Protein AF-A0A5K1ESW5-F1 (afdb_monomer_lite)

Secondary structure (DSSP, 8-state):
-PPPP--------S--TT--HHHHHHHHHHHHTTT-S-----PPP-

Foldseek 3Di:
DDDDPPDPDDDDDPDDLPDDPVNVVVVCCVPQPPVDDDDDDDRDDD

InterPro domains:
  IPR005120 UPF3 domain [PF03467] (7-45)
  IPR012677 Nucleotide-binding alpha-beta plait domain superfamily [G3DSA:3.30.70.330] (2-46)
  IPR039722 Nonsense-mediated mRNA decay protein 3 [PTHR13112] (2-45)

Sequence (46 aa):
MKDPPDRTKVVLRHLPPWISQALLIEKVDSGFTGRYRWAAFRPGKI

Structure (mmCIF, N/CA/C/O backbone):
data_AF-A0A5K1ESW5-F1
#
_entry.id   AF-A0A5K1ESW5-F1
#
loop_
_atom_site.group_PDB
_atom_site.id
_atom_site.type_symbol
_atom_site.label_atom_id
_atom_site.label_alt_id
_ato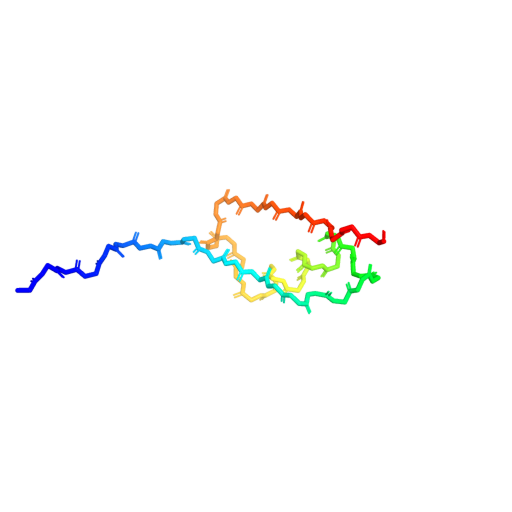m_site.label_comp_id
_atom_site.label_asym_id
_atom_site.label_entity_id
_atom_site.label_seq_id
_atom_site.pdbx_PDB_ins_code
_atom_site.Cartn_x
_atom_site.Cartn_y
_atom_site.Cartn_z
_atom_site.occupancy
_atom_site.B_iso_or_equiv
_atom_site.auth_seq_id
_atom_site.auth_comp_id
_atom_site.auth_asym_id
_atom_site.auth_atom_id
_atom_site.pdbx_PDB_model_num
ATOM 1 N N . MET A 1 1 ? 8.018 10.229 31.375 1.00 68.06 1 MET A N 1
ATOM 2 C CA . MET A 1 1 ? 8.356 9.693 30.036 1.00 68.06 1 MET A CA 1
ATOM 3 C C . MET A 1 1 ? 7.429 10.358 29.038 1.00 68.06 1 MET A C 1
ATOM 5 O O . MET A 1 1 ? 6.264 10.509 29.362 1.00 68.06 1 MET A O 1
ATOM 9 N N . LYS A 1 2 ? 7.936 10.841 27.902 1.00 71.25 2 LYS A N 1
ATOM 10 C CA . LYS A 1 2 ? 7.095 11.461 26.869 1.00 71.25 2 LYS A CA 1
ATOM 11 C C . LYS A 1 2 ? 6.348 10.341 26.146 1.00 71.25 2 LYS A C 1
ATOM 13 O O . LYS A 1 2 ? 7.001 9.374 25.753 1.00 71.25 2 LYS A O 1
ATOM 18 N N . ASP A 1 3 ? 5.031 10.451 26.011 1.00 79.69 3 ASP A N 1
ATOM 19 C CA . ASP A 1 3 ? 4.253 9.448 25.288 1.00 79.69 3 ASP A CA 1
ATOM 20 C C . ASP A 1 3 ? 4.766 9.297 23.849 1.00 79.69 3 ASP A C 1
ATOM 22 O O . ASP A 1 3 ? 5.241 10.277 23.250 1.00 79.69 3 ASP A O 1
ATOM 26 N N . PRO A 1 4 ? 4.719 8.079 23.280 1.00 79.19 4 PRO A N 1
ATOM 27 C CA . PRO A 1 4 ? 5.055 7.878 21.884 1.00 79.19 4 PRO A CA 1
ATOM 28 C C . PRO A 1 4 ? 4.192 8.795 21.007 1.00 79.19 4 PRO A C 1
ATOM 30 O O . PRO A 1 4 ? 2.983 8.883 21.220 1.00 79.19 4 PRO A O 1
ATOM 33 N N . PRO A 1 5 ? 4.777 9.482 20.014 1.00 80.25 5 PRO A N 1
ATOM 34 C CA . PRO A 1 5 ? 3.994 10.280 19.081 1.00 80.25 5 PRO A CA 1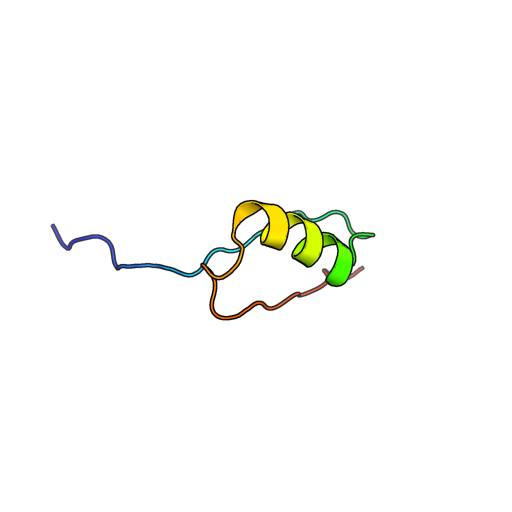
ATOM 35 C C . PRO A 1 5 ? 2.990 9.391 18.340 1.00 80.25 5 PRO A C 1
ATOM 37 O O . PRO A 1 5 ? 3.346 8.284 17.928 1.00 80.25 5 PRO A O 1
ATOM 40 N N . ASP A 1 6 ? 1.778 9.906 18.121 1.00 85.75 6 ASP A N 1
ATOM 41 C CA . ASP A 1 6 ? 0.724 9.242 17.345 1.00 85.75 6 ASP A CA 1
ATOM 42 C C . ASP A 1 6 ? 1.110 9.179 15.854 1.00 85.75 6 ASP A C 1
ATOM 44 O O . ASP A 1 6 ? 0.768 10.027 15.025 1.00 85.75 6 ASP A O 1
ATOM 48 N N . ARG A 1 7 ? 1.973 8.214 15.523 1.00 86.50 7 ARG A N 1
ATOM 49 C CA . ARG A 1 7 ? 2.506 7.999 14.178 1.00 86.50 7 ARG A CA 1
ATOM 50 C C . ARG A 1 7 ? 1.554 7.099 13.404 1.00 86.50 7 ARG A C 1
ATOM 52 O O . ARG A 1 7 ? 1.524 5.893 13.609 1.00 86.50 7 ARG A O 1
ATOM 59 N N . THR A 1 8 ? 0.878 7.676 12.421 1.00 88.69 8 THR A N 1
ATOM 60 C CA . THR A 1 8 ? -0.066 6.960 11.543 1.00 88.69 8 THR A CA 1
ATOM 61 C C . THR A 1 8 ? 0.543 6.548 10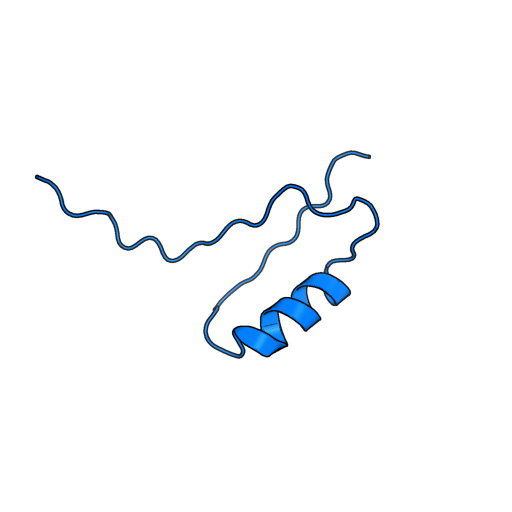.197 1.00 88.69 8 THR A C 1
ATOM 63 O O . THR A 1 8 ? -0.090 5.855 9.402 1.00 88.69 8 THR A O 1
ATOM 66 N N . LYS A 1 9 ? 1.788 6.957 9.914 1.00 91.25 9 LYS A N 1
ATOM 67 C CA . LYS A 1 9 ? 2.486 6.648 8.658 1.00 91.25 9 LYS A CA 1
ATOM 68 C C . LYS A 1 9 ? 3.201 5.298 8.732 1.00 91.25 9 LYS A C 1
ATOM 70 O O . LYS A 1 9 ? 4.155 5.140 9.491 1.00 91.25 9 LYS A O 1
ATOM 75 N N . VAL A 1 10 ? 2.813 4.384 7.846 1.00 90.00 10 VAL A N 1
ATOM 76 C CA . VAL A 1 10 ? 3.461 3.079 7.652 1.00 90.00 10 VAL A CA 1
ATOM 77 C C . VAL A 1 10 ? 4.366 3.120 6.417 1.00 90.00 10 VAL A C 1
ATOM 79 O O . VAL A 1 10 ? 4.034 3.751 5.415 1.00 90.00 10 VAL A O 1
ATOM 82 N N . VAL A 1 11 ? 5.526 2.462 6.488 1.00 92.50 11 VAL A N 1
ATOM 83 C CA . VAL A 1 11 ? 6.463 2.322 5.362 1.00 92.50 11 VAL A CA 1
ATOM 84 C C . VAL A 1 11 ? 6.737 0.841 5.129 1.00 92.50 11 VAL A C 1
ATOM 86 O O . VAL A 1 11 ? 7.313 0.186 5.993 1.00 92.50 11 VAL A O 1
ATOM 89 N N . LEU A 1 12 ? 6.378 0.338 3.947 1.00 91.75 12 LEU A N 1
ATOM 90 C CA . LEU A 1 12 ? 6.802 -0.978 3.468 1.00 91.75 12 LEU A CA 1
ATOM 91 C C . LEU A 1 12 ? 8.136 -0.841 2.724 1.00 91.75 12 LEU A C 1
ATOM 93 O O . LEU A 1 12 ? 8.312 0.065 1.911 1.00 91.75 12 LEU A O 1
ATOM 97 N N . ARG A 1 13 ? 9.086 -1.732 3.017 1.00 92.94 13 ARG A N 1
ATOM 98 C CA . ARG A 1 13 ? 10.417 -1.794 2.388 1.00 92.94 13 ARG A CA 1
ATOM 99 C C . ARG A 1 13 ? 10.690 -3.215 1.907 1.00 92.94 13 ARG A C 1
ATOM 101 O O . ARG A 1 13 ? 9.906 -4.111 2.197 1.00 92.94 13 ARG A O 1
ATOM 108 N N . HIS A 1 14 ? 11.807 -3.407 1.204 1.00 91.19 14 HIS A N 1
ATOM 109 C CA . HIS A 1 14 ? 12.215 -4.713 0.662 1.00 91.19 14 HIS A CA 1
ATOM 110 C C . HIS A 1 14 ? 11.146 -5.336 -0.242 1.00 91.19 14 HIS A C 1
ATOM 112 O O . HIS A 1 14 ? 10.932 -6.544 -0.253 1.00 91.19 14 HIS A O 1
ATOM 118 N N . LEU A 1 15 ? 10.458 -4.477 -0.993 1.00 91.12 15 LEU A N 1
ATOM 119 C CA . LEU A 1 15 ? 9.511 -4.916 -1.995 1.00 91.12 15 LEU A CA 1
ATOM 120 C C . LEU A 1 15 ? 10.255 -5.621 -3.138 1.00 91.12 15 LEU A C 1
ATOM 122 O O . LEU A 1 15 ? 11.345 -5.169 -3.506 1.00 91.12 15 LEU A O 1
ATOM 126 N N . PRO A 1 16 ? 9.678 -6.688 -3.719 1.00 91.75 16 PRO A N 1
ATOM 127 C CA . PRO A 1 16 ? 10.253 -7.311 -4.901 1.00 91.75 16 PRO A CA 1
ATOM 128 C C . PRO A 1 16 ? 10.428 -6.282 -6.028 1.00 91.75 16 PRO A C 1
ATOM 130 O O . PRO A 1 16 ? 9.522 -5.475 -6.242 1.00 91.75 16 PRO A O 1
ATOM 133 N N . PRO A 1 17 ? 11.544 -6.300 -6.778 1.00 89.31 17 PRO A N 1
ATOM 134 C CA . PRO A 1 17 ? 11.833 -5.273 -7.783 1.00 89.31 17 PRO A CA 1
ATOM 135 C C . PRO A 1 17 ? 10.832 -5.259 -8.949 1.00 89.31 17 PRO A C 1
ATOM 137 O O . PRO A 1 17 ? 10.682 -4.244 -9.618 1.00 89.31 17 PRO A O 1
ATOM 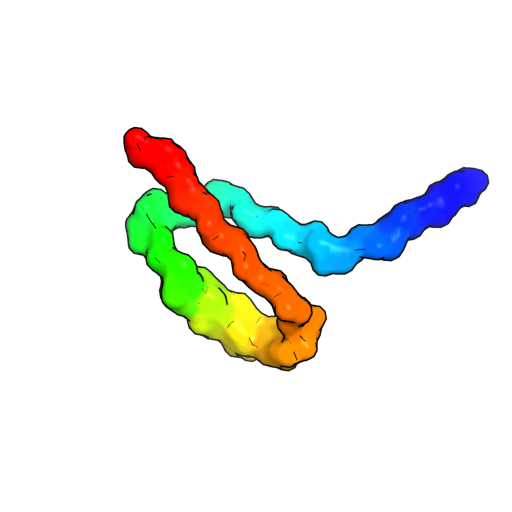140 N N . TRP A 1 18 ? 10.114 -6.361 -9.170 1.00 90.69 18 TRP A N 1
ATOM 141 C CA . TRP A 1 18 ? 9.069 -6.485 -10.189 1.00 90.69 18 TRP A CA 1
ATOM 142 C C . TRP A 1 18 ? 7.668 -6.084 -9.704 1.00 90.69 18 TRP A C 1
ATOM 144 O O . TRP A 1 18 ? 6.715 -6.169 -10.479 1.00 90.69 18 TRP A O 1
ATOM 154 N N . ILE A 1 19 ? 7.490 -5.686 -8.436 1.00 92.81 19 ILE A N 1
ATOM 155 C CA . ILE A 1 19 ? 6.162 -5.300 -7.949 1.00 92.81 19 ILE A CA 1
ATOM 156 C C . ILE A 1 19 ? 5.758 -3.939 -8.522 1.00 92.81 19 ILE A C 1
ATOM 158 O O . ILE A 1 19 ? 6.508 -2.965 -8.458 1.00 92.81 19 ILE A O 1
ATOM 162 N N . SER A 1 20 ? 4.542 -3.856 -9.056 1.00 92.81 20 SER A N 1
ATOM 163 C CA . SER A 1 20 ? 3.960 -2.585 -9.476 1.00 92.81 20 SER A CA 1
ATOM 164 C C . SER A 1 20 ? 3.220 -1.914 -8.318 1.00 92.81 20 SER A C 1
ATOM 166 O O . SER A 1 20 ? 2.747 -2.574 -7.388 1.00 92.81 20 SER A O 1
ATOM 168 N N . GLN A 1 21 ? 3.062 -0.589 -8.397 1.00 92.81 21 GLN A N 1
ATOM 169 C CA . GLN A 1 21 ? 2.213 0.154 -7.464 1.00 92.81 21 GLN A CA 1
ATOM 170 C C . GLN A 1 21 ? 0.792 -0.422 -7.424 1.00 92.81 21 GLN A C 1
ATOM 17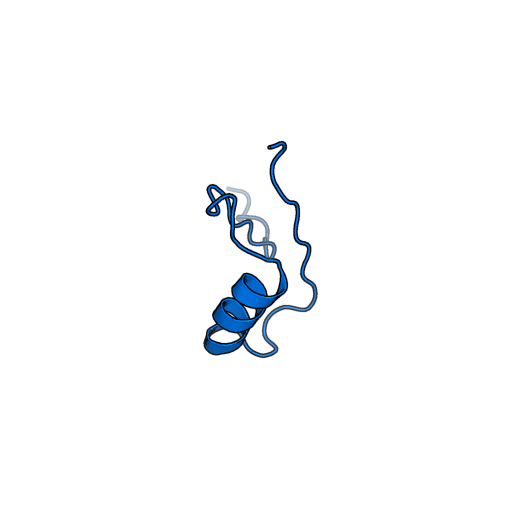2 O O . GLN A 1 21 ? 0.251 -0.600 -6.340 1.00 92.81 21 GLN A O 1
ATOM 177 N N . ALA A 1 22 ? 0.199 -0.731 -8.582 1.00 93.12 22 ALA A N 1
ATOM 178 C CA . ALA A 1 22 ? -1.167 -1.245 -8.665 1.00 93.12 22 ALA A CA 1
ATOM 179 C C . ALA A 1 22 ? -1.329 -2.571 -7.907 1.00 93.12 22 ALA A C 1
ATOM 181 O O . ALA A 1 22 ? -2.226 -2.686 -7.076 1.00 93.12 22 ALA A O 1
ATOM 182 N N . LEU A 1 23 ? -0.409 -3.522 -8.117 1.00 93.62 23 LEU A N 1
ATOM 183 C CA . LEU A 1 23 ? -0.435 -4.815 -7.429 1.00 93.62 23 LEU A CA 1
ATOM 184 C C . LEU A 1 23 ? -0.280 -4.649 -5.909 1.00 93.62 23 LEU A C 1
ATOM 186 O O . LEU A 1 23 ? -0.942 -5.331 -5.130 1.00 93.62 23 LEU A O 1
ATOM 190 N N . LEU A 1 24 ? 0.596 -3.736 -5.473 1.00 92.38 24 LEU A N 1
ATOM 191 C CA . LEU A 1 24 ? 0.780 -3.457 -4.051 1.00 92.38 24 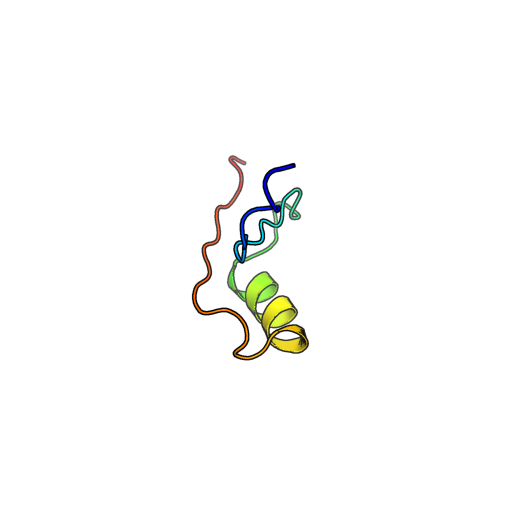LEU A CA 1
ATOM 192 C C . LEU A 1 24 ? -0.483 -2.850 -3.429 1.00 92.38 24 LEU A C 1
ATOM 194 O O . LEU A 1 24 ? -0.903 -3.288 -2.359 1.00 92.38 24 LEU A O 1
ATOM 198 N N . ILE A 1 25 ? -1.075 -1.851 -4.086 1.00 91.81 25 ILE A N 1
ATOM 199 C CA . ILE A 1 25 ? -2.273 -1.163 -3.596 1.00 91.81 25 ILE A CA 1
ATOM 200 C C . ILE A 1 25 ? -3.455 -2.124 -3.522 1.00 91.81 25 ILE A C 1
ATOM 202 O O . ILE A 1 25 ? -4.095 -2.169 -2.482 1.00 91.81 25 ILE A O 1
ATOM 206 N N . GLU A 1 26 ? -3.672 -2.971 -4.530 1.00 92.12 26 GLU A N 1
ATOM 207 C CA . GLU A 1 26 ? -4.726 -3.996 -4.508 1.00 92.12 26 GLU A CA 1
ATOM 208 C C . GLU A 1 26 ? -4.632 -4.893 -3.259 1.00 92.12 26 GLU A C 1
ATOM 210 O O . GLU A 1 26 ? -5.624 -5.141 -2.567 1.00 92.12 26 GLU A O 1
ATOM 215 N N . LYS A 1 27 ? -3.418 -5.346 -2.913 1.00 90.44 27 LYS A N 1
ATOM 216 C CA . LYS A 1 27 ? -3.196 -6.168 -1.714 1.00 90.44 27 LYS A CA 1
ATOM 217 C C . LYS A 1 27 ? -3.433 -5.389 -0.426 1.00 90.44 27 LYS A C 1
ATOM 219 O O . LYS A 1 27 ? -4.045 -5.929 0.494 1.00 90.44 27 LYS A O 1
ATOM 224 N N . VAL A 1 28 ? -2.985 -4.138 -0.349 1.00 90.88 28 VAL A N 1
ATOM 225 C CA . VAL A 1 28 ? -3.211 -3.285 0.827 1.00 90.88 28 VAL A CA 1
ATOM 226 C C . VAL A 1 28 ? -4.698 -2.964 0.988 1.00 90.88 28 VAL A C 1
ATOM 228 O O . VAL A 1 28 ? -5.231 -3.085 2.088 1.00 90.88 28 VAL A O 1
ATOM 231 N N . ASP A 1 29 ? -5.396 -2.627 -0.091 1.00 91.25 29 ASP A N 1
ATOM 232 C CA . ASP A 1 29 ? -6.813 -2.270 -0.062 1.00 91.25 29 ASP A CA 1
ATOM 233 C C . ASP A 1 29 ? -7.694 -3.399 0.444 1.00 91.25 29 ASP A C 1
ATOM 235 O O . ASP A 1 29 ? -8.614 -3.134 1.215 1.00 91.25 29 ASP A O 1
ATOM 239 N N . SER A 1 30 ? -7.379 -4.653 0.107 1.00 88.38 30 SER A N 1
ATOM 240 C CA . SER A 1 30 ? -8.119 -5.809 0.630 1.00 88.38 30 SER A CA 1
ATOM 241 C C . SER A 1 30 ? -8.124 -5.886 2.164 1.00 88.38 30 SER A C 1
ATOM 243 O O . SER A 1 30 ? -9.100 -6.334 2.759 1.00 88.38 30 SER A O 1
ATOM 245 N N . GLY A 1 31 ? -7.050 -5.422 2.813 1.00 84.88 31 GLY A N 1
ATOM 246 C CA . GLY A 1 31 ? -6.904 -5.453 4.267 1.00 84.88 31 GLY A CA 1
ATOM 247 C C . GLY A 1 31 ? -7.257 -4.136 4.953 1.00 84.88 31 GLY A C 1
ATOM 248 O O . GLY A 1 31 ? -7.706 -4.140 6.097 1.00 84.88 31 GLY A O 1
ATOM 249 N N . PHE A 1 32 ? -7.045 -2.997 4.295 1.00 84.62 32 PHE A N 1
ATOM 250 C CA . PHE A 1 32 ? -7.045 -1.669 4.921 1.00 84.62 32 PHE A CA 1
ATOM 251 C C . PHE A 1 32 ? -8.069 -0.698 4.325 1.00 84.62 32 PHE A C 1
ATOM 253 O O . PHE A 1 32 ? -8.007 0.488 4.645 1.00 84.62 32 PHE A O 1
ATOM 260 N N . THR A 1 33 ? -9.005 -1.182 3.505 1.00 83.12 33 THR A N 1
ATOM 261 C CA . THR A 1 33 ? -10.006 -0.406 2.748 1.00 83.12 33 THR A CA 1
ATOM 262 C C . THR A 1 33 ? -10.537 0.805 3.529 1.00 83.12 33 THR A C 1
ATOM 264 O O . THR A 1 33 ? -11.189 0.661 4.562 1.00 83.12 33 THR A O 1
ATOM 267 N N . GLY A 1 34 ? -10.212 2.019 3.071 1.00 73.62 34 GLY A N 1
ATOM 268 C CA . GLY A 1 34 ? -10.679 3.284 3.664 1.00 73.62 34 GLY A CA 1
ATOM 269 C C . GLY A 1 34 ? -9.995 3.736 4.965 1.00 73.62 34 GLY A C 1
ATOM 270 O O . GLY A 1 34 ? -10.290 4.820 5.465 1.00 73.62 34 GLY A O 1
ATOM 271 N N . ARG A 1 35 ? -9.061 2.955 5.522 1.00 83.31 35 ARG A N 1
ATOM 272 C CA . ARG A 1 35 ? -8.344 3.291 6.770 1.00 83.31 35 ARG A CA 1
ATOM 273 C C . ARG A 1 35 ? -7.081 4.115 6.549 1.00 83.31 35 ARG A C 1
ATOM 275 O O . ARG A 1 35 ? -6.547 4.683 7.500 1.00 83.31 35 ARG A O 1
ATOM 282 N N . TYR A 1 36 ? -6.609 4.206 5.310 1.00 87.50 36 TYR A N 1
ATOM 283 C CA . TYR A 1 36 ? -5.495 5.066 4.935 1.00 87.50 36 TYR A CA 1
ATOM 284 C C . TYR A 1 36 ? -5.989 6.202 4.034 1.00 87.50 36 TYR A C 1
ATOM 286 O O . TYR A 1 36 ? -6.854 6.019 3.185 1.00 87.50 36 TYR A O 1
ATOM 294 N N . ARG A 1 37 ? -5.450 7.406 4.247 1.00 87.25 37 ARG A N 1
ATOM 295 C CA . ARG A 1 37 ? -5.871 8.624 3.528 1.00 87.25 37 ARG A CA 1
ATOM 296 C C . ARG A 1 37 ? -5.029 8.925 2.290 1.00 87.25 37 ARG A C 1
ATOM 298 O O . ARG A 1 37 ? -5.436 9.717 1.452 1.00 87.25 37 ARG A O 1
ATOM 305 N N . TRP A 1 38 ? -3.828 8.357 2.213 1.00 88.94 38 TRP A N 1
ATOM 306 C CA . TRP A 1 38 ? -2.870 8.620 1.144 1.00 88.94 38 TRP A CA 1
ATOM 307 C C . TRP A 1 38 ? -1.927 7.432 0.964 1.00 88.94 38 TRP A C 1
ATOM 309 O O . TRP A 1 38 ? -1.651 6.706 1.922 1.00 88.94 38 TRP A O 1
ATOM 319 N N . ALA A 1 39 ? -1.402 7.266 -0.247 1.00 90.25 39 ALA A N 1
ATOM 320 C CA . ALA A 1 39 ? -0.379 6.279 -0.557 1.00 90.25 39 ALA A CA 1
ATOM 321 C C . ALA A 1 39 ? 0.668 6.877 -1.504 1.00 90.25 39 ALA A C 1
ATOM 323 O O . ALA A 1 39 ? 0.353 7.704 -2.358 1.00 90.25 39 ALA A O 1
ATOM 324 N N . ALA A 1 40 ? 1.921 6.450 -1.351 1.00 92.25 40 ALA A N 1
ATOM 325 C CA . ALA A 1 40 ? 3.018 6.828 -2.231 1.00 92.25 40 ALA A CA 1
ATOM 326 C C . ALA A 1 40 ? 3.903 5.610 -2.494 1.00 92.25 40 ALA A C 1
ATOM 328 O O . ALA A 1 40 ? 4.378 4.971 -1.554 1.00 92.25 40 ALA A O 1
ATOM 329 N N . PHE A 1 41 ? 4.152 5.315 -3.768 1.00 93.19 41 PHE A N 1
ATOM 330 C CA . PHE A 1 41 ? 5.041 4.239 -4.189 1.00 93.19 41 PHE A CA 1
ATOM 331 C C . PHE A 1 41 ? 6.352 4.816 -4.715 1.00 93.19 41 PHE A C 1
ATOM 333 O O . PHE A 1 41 ? 6.366 5.788 -5.472 1.00 93.19 41 PHE A O 1
ATOM 340 N N . ARG A 1 42 ? 7.470 4.227 -4.289 1.00 91.25 42 ARG A N 1
ATOM 341 C CA . ARG A 1 42 ? 8.810 4.588 -4.750 1.00 91.25 42 ARG A CA 1
ATOM 342 C C . ARG A 1 42 ? 9.502 3.303 -5.198 1.00 91.25 42 ARG A C 1
ATOM 344 O O . ARG A 1 42 ? 9.872 2.518 -4.324 1.00 91.25 42 ARG A O 1
ATOM 351 N N . PRO A 1 43 ? 9.646 3.060 -6.513 1.00 85.69 43 PRO A N 1
ATOM 352 C CA . PRO A 1 43 ? 10.459 1.946 -6.969 1.00 85.69 43 PRO A CA 1
ATOM 353 C C . PRO A 1 43 ? 11.900 2.167 -6.496 1.00 85.69 43 PRO A C 1
ATOM 355 O O . PRO A 1 43 ? 12.374 3.306 -6.423 1.00 85.69 43 PRO A O 1
ATOM 358 N N . GLY A 1 44 ? 12.583 1.082 -6.134 1.00 80.56 44 GLY A N 1
ATOM 359 C CA . GLY A 1 44 ? 14.022 1.145 -5.899 1.00 80.56 44 GLY A CA 1
ATOM 360 C C . GLY A 1 44 ? 14.745 1.569 -7.178 1.00 80.56 44 GLY A C 1
ATOM 361 O O . GLY A 1 44 ? 14.220 1.382 -8.277 1.00 80.56 44 GLY A O 1
ATOM 362 N N . LYS A 1 45 ? 15.956 2.125 -7.048 1.00 73.69 45 LYS A N 1
ATOM 363 C CA . LYS A 1 45 ? 16.874 2.129 -8.191 1.00 73.69 45 LYS A CA 1
ATOM 364 C C . LYS A 1 45 ? 17.108 0.666 -8.566 1.00 73.69 45 LYS A C 1
ATOM 366 O O . LYS A 1 45 ? 17.549 -0.099 -7.708 1.00 73.69 45 LYS A O 1
ATOM 371 N N . ILE A 1 46 ? 16.730 0.308 -9.788 1.00 58.47 46 ILE A N 1
ATOM 372 C CA . ILE A 1 46 ? 17.199 -0.915 -10.442 1.00 58.47 46 ILE A CA 1
ATOM 373 C C . ILE A 1 46 ? 18.680 -0.714 -10.754 1.00 58.47 46 ILE A C 1
ATOM 375 O O . ILE A 1 46 ? 19.028 0.421 -11.162 1.00 58.47 46 ILE A O 1
#

Radius of gyration: 13.55 Å; chains: 1; bounding box: 28×19×40 Å

Organism: NCBI:txid210225

pLDDT: mean 86.8, std 7.55, range [58.47, 93.62]